Protein AF-H3DFL0-F1 (afdb_monomer)

Sequence (110 aa):
MKLGIPSAVMFTLDGLVYNLGSVFAGMLSENDLAAQHGVMVISSLTYIVPSSIQAATCVRVGNALGAGDTDRAIAISKMSLYLAVTVGVLVVTSVLSVKSVLGYMFTSDE

pLDDT: mean 86.61, std 11.78, range [37.81, 96.38]

Organism: Tetraodon nigroviridis (NCBI:txid99883)

Secondary structure (DSSP, 8-state):
-TTHHHHHHHHHHHHHHHHHHHHHHHHH-HHHHHHHHHHHHHHHHHHHHHHHHHHHHHHHHHHHHHTT-HHHHHHHHHHHHHHHHHHHHHHHHHHHHHHHHHHHHH----

Solvent-accessible surface area (backbone atoms only — not comparable to full-atom values): 6086 Å² total; per-residue (Å²): 109,88,66,56,54,59,53,52,48,52,55,50,49,54,54,48,53,53,51,51,52,50,52,53,29,53,73,73,33,71,68,48,31,52,53,50,51,54,52,48,54,56,48,55,64,60,46,51,62,60,51,52,53,50,54,56,44,52,53,54,32,51,53,26,49,72,70,69,37,56,69,59,22,52,52,50,51,54,52,48,51,55,49,50,52,54,49,49,53,54,50,52,52,49,53,62,69,43,53,82,52,52,57,59,75,77,44,68,99,122

Mean predicted aligned error: 6.63 Å

Radius of gyration: 18.84 Å; Cα contacts (8 Å, |Δi|>4): 34; chains: 1; bounding box: 45×19×51 Å

Structure (mmCIF, N/CA/C/O backbone):
data_AF-H3DFL0-F1
#
_entry.id   AF-H3DFL0-F1
#
loop_
_atom_site.group_PDB
_atom_site.id
_atom_site.type_symbol
_atom_site.label_atom_id
_atom_site.label_alt_id
_atom_site.label_comp_id
_a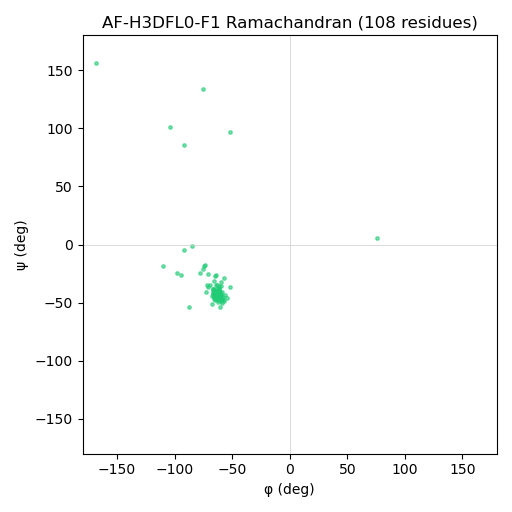tom_site.label_asym_id
_atom_site.label_entity_id
_atom_site.label_seq_id
_atom_site.pdbx_PDB_ins_code
_atom_site.Cartn_x
_atom_site.Cartn_y
_atom_site.Cartn_z
_atom_site.occupancy
_atom_site.B_iso_or_equiv
_atom_site.auth_seq_id
_atom_site.auth_comp_id
_atom_site.auth_asym_id
_atom_site.auth_atom_id
_atom_site.pdbx_PDB_model_num
ATOM 1 N N . MET A 1 1 ? 3.333 1.664 23.164 1.00 55.97 1 MET A N 1
ATOM 2 C CA . MET A 1 1 ? 4.497 1.120 22.418 1.00 55.97 1 MET A CA 1
ATOM 3 C C . MET A 1 1 ? 4.264 -0.253 21.781 1.00 55.97 1 MET 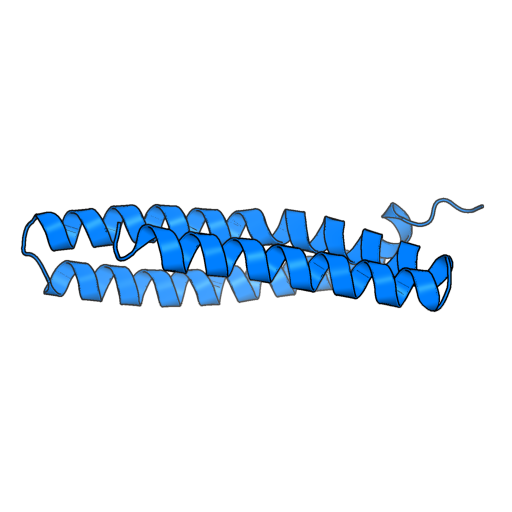A C 1
ATOM 5 O O . MET A 1 1 ? 4.870 -0.502 20.748 1.00 55.97 1 MET A O 1
ATOM 9 N N 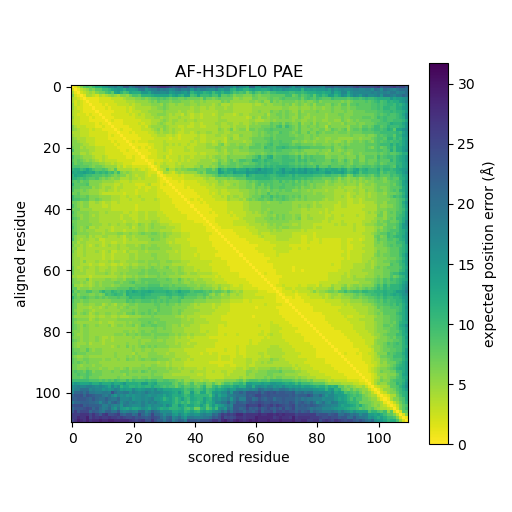. LYS A 1 2 ? 3.362 -1.109 22.299 1.00 72.25 2 LYS A N 1
ATOM 10 C CA . LYS A 1 2 ? 3.087 -2.445 21.725 1.00 72.25 2 LYS A CA 1
ATOM 11 C C . LYS A 1 2 ? 2.652 -2.470 20.241 1.00 72.25 2 LYS A C 1
ATOM 13 O O . LYS A 1 2 ? 2.961 -3.449 19.583 1.00 72.25 2 LYS A O 1
ATOM 18 N N . LEU A 1 3 ? 2.000 -1.426 19.705 1.00 77.38 3 LEU A N 1
ATOM 19 C CA . LEU A 1 3 ? 1.648 -1.340 18.267 1.00 77.38 3 LEU A CA 1
ATOM 20 C C . LEU A 1 3 ? 2.669 -0.578 17.398 1.00 77.38 3 LEU A C 1
ATOM 22 O O . LEU A 1 3 ? 2.763 -0.823 16.197 1.00 77.38 3 LEU A O 1
ATOM 26 N N . GLY A 1 4 ? 3.429 0.351 17.984 1.00 85.50 4 GLY A N 1
ATOM 27 C CA . GLY A 1 4 ? 4.338 1.218 17.222 1.00 85.50 4 GLY A CA 1
ATOM 28 C C . GLY A 1 4 ? 5.571 0.476 16.711 1.00 85.50 4 GLY A C 1
ATOM 29 O O . GLY A 1 4 ? 5.950 0.644 15.560 1.00 85.50 4 GLY A O 1
ATOM 30 N N . ILE A 1 5 ? 6.146 -0.398 17.545 1.00 90.50 5 ILE A N 1
ATOM 31 C CA . ILE A 1 5 ? 7.308 -1.222 17.182 1.00 90.50 5 ILE A CA 1
ATOM 32 C C . ILE A 1 5 ? 6.991 -2.145 15.993 1.00 90.50 5 ILE A C 1
ATOM 34 O O . ILE A 1 5 ? 7.706 -2.062 14.998 1.00 90.50 5 ILE A O 1
ATOM 38 N N . PRO A 1 6 ? 5.926 -2.974 16.021 1.00 90.19 6 PRO A N 1
ATOM 39 C CA . PRO A 1 6 ? 5.610 -3.826 14.875 1.00 90.19 6 PRO A CA 1
ATOM 40 C C . PRO A 1 6 ? 5.305 -3.033 13.597 1.00 90.19 6 PRO A C 1
ATOM 42 O O . PRO A 1 6 ? 5.734 -3.447 12.525 1.00 90.19 6 PRO A O 1
ATOM 45 N N . SER A 1 7 ? 4.656 -1.866 13.694 1.00 87.31 7 SER A N 1
ATOM 46 C CA . SER A 1 7 ? 4.405 -1.009 12.522 1.00 87.31 7 SER A CA 1
ATOM 47 C C . SER A 1 7 ? 5.703 -0.437 11.931 1.00 87.31 7 SER A C 1
ATOM 49 O O . SER A 1 7 ? 5.887 -0.435 10.717 1.00 87.31 7 SER A O 1
ATOM 51 N N . ALA A 1 8 ? 6.635 0.001 12.783 1.00 90.56 8 ALA A N 1
ATOM 52 C CA . ALA A 1 8 ? 7.938 0.513 12.357 1.00 90.56 8 ALA A CA 1
ATOM 53 C C . ALA A 1 8 ? 8.820 -0.580 11.733 1.00 90.56 8 ALA A C 1
ATOM 55 O O . ALA A 1 8 ? 9.506 -0.331 10.742 1.00 90.56 8 ALA A O 1
ATOM 56 N N . VAL A 1 9 ? 8.774 -1.797 12.283 1.00 93.44 9 VAL A N 1
ATOM 57 C CA . VAL A 1 9 ? 9.474 -2.959 11.719 1.00 93.44 9 VAL A CA 1
ATOM 58 C C . VAL A 1 9 ? 8.884 -3.322 10.361 1.00 93.44 9 VAL A C 1
ATOM 60 O O . VAL A 1 9 ? 9.643 -3.518 9.421 1.00 93.44 9 VAL A O 1
ATOM 63 N N . MET A 1 10 ? 7.554 -3.346 10.225 1.00 92.50 10 MET A N 1
ATOM 64 C CA . MET A 1 10 ? 6.891 -3.612 8.946 1.00 92.50 10 MET A CA 1
ATOM 65 C C . MET A 1 10 ? 7.307 -2.601 7.870 1.00 92.50 10 MET A C 1
ATOM 67 O O . MET A 1 10 ? 7.700 -3.005 6.781 1.00 92.50 10 MET A O 1
ATOM 71 N N . PHE A 1 11 ? 7.292 -1.305 8.190 1.00 90.25 11 PHE A N 1
ATOM 72 C CA . PHE A 1 11 ? 7.693 -0.255 7.250 1.00 90.25 11 PHE A CA 1
ATOM 73 C C . PHE A 1 11 ? 9.181 -0.331 6.878 1.00 90.25 11 PHE A C 1
ATOM 75 O O . PHE A 1 11 ? 9.547 -0.195 5.714 1.00 90.25 11 PHE A O 1
ATOM 82 N N . THR A 1 12 ? 10.052 -0.597 7.856 1.00 92.75 12 THR A N 1
ATOM 83 C CA . THR A 1 12 ? 11.491 -0.762 7.597 1.00 92.75 12 THR A CA 1
ATOM 84 C C . THR A 1 12 ? 11.768 -1.990 6.733 1.00 92.75 12 THR A C 1
ATOM 86 O O . THR A 1 12 ? 12.585 -1.923 5.819 1.00 92.75 12 THR A O 1
ATOM 89 N N . LEU A 1 13 ? 11.089 -3.110 6.998 1.00 93.12 13 LEU A N 1
ATOM 90 C CA . LEU A 1 13 ? 11.230 -4.330 6.205 1.00 93.12 13 LEU A CA 1
ATOM 91 C C . LEU A 1 13 ? 10.773 -4.124 4.761 1.00 93.12 13 LEU A C 1
ATOM 93 O O . LEU A 1 13 ? 11.459 -4.585 3.855 1.00 93.12 13 LEU A O 1
ATOM 97 N N . ASP A 1 14 ? 9.674 -3.402 4.544 1.00 89.50 14 ASP A N 1
ATOM 98 C CA . ASP A 1 14 ? 9.202 -3.038 3.205 1.00 89.50 14 ASP A CA 1
ATOM 99 C C . ASP A 1 14 ? 10.280 -2.265 2.421 1.00 89.50 14 ASP A C 1
ATOM 101 O O . ASP A 1 14 ? 10.679 -2.665 1.324 1.00 89.50 14 ASP A O 1
ATOM 105 N N . GLY A 1 15 ? 10.872 -1.242 3.049 1.00 89.31 15 GLY A N 1
ATOM 106 C CA . GLY A 1 15 ? 11.986 -0.492 2.466 1.00 89.31 15 GLY A CA 1
ATOM 107 C C . GLY A 1 15 ? 13.230 -1.349 2.206 1.00 89.31 15 GLY A C 1
ATOM 108 O O . GLY A 1 15 ? 13.880 -1.199 1.170 1.00 89.31 15 GLY A O 1
ATOM 109 N N . LEU A 1 16 ? 13.570 -2.276 3.106 1.00 93.00 16 LEU A N 1
ATOM 110 C CA . LEU A 1 16 ? 14.706 -3.186 2.920 1.00 93.00 16 LEU A CA 1
ATOM 111 C C . LEU A 1 16 ? 14.502 -4.129 1.733 1.00 93.00 16 LEU A C 1
ATOM 113 O O . LEU A 1 16 ? 15.434 -4.322 0.956 1.00 93.00 16 LEU A O 1
ATOM 117 N N . VAL A 1 17 ? 13.299 -4.679 1.558 1.00 91.69 17 VAL A N 1
ATOM 118 C CA . VAL A 1 17 ? 12.966 -5.530 0.403 1.00 91.69 17 VAL A CA 1
ATOM 119 C C . VAL A 1 17 ? 13.139 -4.753 -0.900 1.00 91.69 17 VAL A C 1
ATOM 121 O O . VAL A 1 17 ? 13.730 -5.270 -1.849 1.00 91.69 17 VAL A O 1
ATOM 124 N N . TYR A 1 18 ? 12.708 -3.491 -0.929 1.00 88.19 18 TYR A N 1
ATOM 125 C CA . TYR A 1 18 ? 12.864 -2.636 -2.103 1.00 88.19 18 TYR A CA 1
ATOM 126 C C . TYR A 1 18 ? 14.338 -2.371 -2.450 1.00 88.19 18 TYR A C 1
ATOM 128 O O . TYR A 1 18 ? 14.745 -2.465 -3.611 1.00 88.19 18 TYR A O 1
ATOM 136 N N . ASN A 1 19 ? 15.160 -2.091 -1.435 1.00 89.62 19 ASN A N 1
ATOM 137 C CA . ASN A 1 19 ? 16.597 -1.876 -1.608 1.00 89.62 19 ASN A CA 1
ATOM 138 C C . ASN A 1 19 ? 17.314 -3.151 -2.062 1.00 89.62 19 ASN A C 1
ATOM 140 O O . ASN A 1 19 ? 18.135 -3.095 -2.974 1.00 89.62 19 ASN A O 1
ATOM 144 N N . LEU A 1 20 ? 16.975 -4.306 -1.484 1.00 91.62 20 LEU A N 1
ATOM 145 C CA . LEU A 1 20 ? 17.524 -5.593 -1.913 1.00 91.62 20 LEU A CA 1
ATOM 146 C C . LEU A 1 20 ? 17.190 -5.880 -3.379 1.00 91.62 20 LEU A C 1
ATOM 148 O O . LEU A 1 20 ? 18.083 -6.263 -4.127 1.00 91.62 20 LEU A O 1
ATOM 152 N N . GLY A 1 21 ? 15.950 -5.625 -3.811 1.00 88.62 21 GLY A N 1
ATOM 153 C CA . GLY A 1 21 ? 15.568 -5.722 -5.222 1.00 88.62 21 GLY A CA 1
ATOM 154 C C . GLY A 1 21 ? 16.470 -4.873 -6.120 1.00 88.62 21 GLY A C 1
ATOM 155 O O . GLY A 1 21 ? 17.010 -5.378 -7.099 1.00 88.62 21 GLY A O 1
ATOM 156 N N . SER A 1 22 ? 16.728 -3.621 -5.720 1.00 87.88 22 SER A N 1
ATOM 157 C CA . SER A 1 22 ? 17.618 -2.710 -6.458 1.00 87.88 22 SER A CA 1
ATOM 158 C C . SER A 1 22 ? 19.058 -3.193 -6.530 1.00 87.88 22 SER A C 1
ATOM 160 O O . SER A 1 22 ? 19.697 -3.038 -7.568 1.00 87.88 22 SER A O 1
ATOM 162 N N . VAL A 1 23 ? 19.573 -3.787 -5.453 1.00 90.88 23 VAL A N 1
ATOM 163 C CA . VAL A 1 23 ? 20.913 -4.383 -5.449 1.00 90.88 23 VAL A CA 1
ATOM 164 C C . VAL A 1 23 ? 20.970 -5.553 -6.430 1.00 90.88 23 VAL A C 1
ATOM 166 O O . VAL A 1 23 ? 21.908 -5.630 -7.218 1.00 90.88 23 VAL A O 1
ATOM 169 N N . PHE A 1 24 ? 19.956 -6.424 -6.449 1.00 90.50 24 PHE A N 1
ATOM 170 C CA . PHE A 1 24 ? 19.908 -7.545 -7.389 1.00 90.50 24 PHE A CA 1
ATOM 171 C C . PHE A 1 24 ? 19.804 -7.097 -8.851 1.00 90.50 24 PHE A C 1
ATOM 173 O O . PHE A 1 24 ? 20.517 -7.647 -9.687 1.00 90.50 24 PHE A O 1
ATOM 180 N N . ALA A 1 25 ? 18.985 -6.090 -9.170 1.00 88.38 25 ALA A N 1
ATOM 181 C CA . ALA A 1 25 ? 18.928 -5.543 -10.528 1.00 88.38 25 ALA A CA 1
ATOM 182 C C . ALA A 1 25 ? 20.262 -4.909 -10.948 1.00 88.38 25 ALA A C 1
ATOM 184 O O . ALA A 1 25 ? 20.728 -5.145 -12.060 1.00 88.38 25 ALA A O 1
ATOM 185 N N . GLY A 1 26 ? 20.928 -4.192 -10.035 1.00 87.69 26 GLY A N 1
ATOM 186 C CA . GLY A 1 26 ? 22.261 -3.631 -10.273 1.00 87.69 26 GLY A CA 1
ATOM 187 C C . GLY A 1 26 ? 23.359 -4.679 -10.473 1.00 87.69 26 GLY A C 1
ATOM 188 O O . GLY A 1 26 ? 24.330 -4.415 -11.176 1.00 87.69 26 GLY A O 1
ATOM 189 N N . MET A 1 27 ? 23.212 -5.878 -9.899 1.00 90.50 27 MET A N 1
ATOM 190 C CA . MET A 1 27 ? 24.126 -7.000 -10.146 1.00 90.50 27 MET A CA 1
ATOM 191 C C . MET A 1 27 ? 23.920 -7.658 -11.518 1.00 90.50 27 MET A C 1
ATOM 193 O O . MET A 1 27 ? 24.823 -8.351 -11.984 1.00 90.50 27 MET A O 1
ATOM 197 N N . LEU A 1 28 ? 22.748 -7.486 -12.139 1.00 87.69 28 LEU A N 1
ATOM 198 C CA . LEU A 1 28 ? 22.391 -8.146 -13.394 1.00 87.69 28 LEU A CA 1
ATOM 199 C C . LEU A 1 28 ? 22.850 -7.325 -14.607 1.00 87.69 28 LEU A C 1
ATOM 201 O O . LEU A 1 28 ? 23.579 -7.836 -15.458 1.00 87.69 28 LEU A O 1
ATOM 205 N N . SER A 1 29 ? 22.467 -6.047 -14.667 1.00 88.69 29 SER A N 1
ATOM 206 C CA . SER A 1 29 ? 22.879 -5.107 -15.712 1.00 88.69 29 SER A CA 1
ATOM 207 C C . SER A 1 29 ? 22.510 -3.668 -15.337 1.00 88.69 29 SER A C 1
ATOM 209 O O . SER A 1 29 ? 21.546 -3.429 -14.610 1.00 88.69 29 SER A O 1
ATOM 211 N N . GLU A 1 30 ? 23.217 -2.690 -15.905 1.00 85.38 30 GLU A N 1
ATOM 212 C CA . GLU A 1 30 ? 22.851 -1.270 -15.813 1.00 85.38 30 GLU A CA 1
ATOM 213 C C . GLU A 1 30 ? 21.460 -1.000 -16.417 1.00 85.38 30 GLU A C 1
ATOM 215 O O . GLU A 1 30 ? 20.670 -0.239 -15.856 1.00 85.38 30 GLU A O 1
ATOM 220 N N . ASN A 1 31 ? 21.110 -1.715 -17.492 1.00 85.06 31 ASN A N 1
ATOM 221 C CA . ASN A 1 31 ? 19.799 -1.607 -18.137 1.00 85.06 31 ASN A CA 1
ATOM 222 C C . ASN A 1 31 ? 18.664 -2.127 -17.240 1.00 85.06 31 ASN A C 1
ATOM 224 O O . ASN A 1 31 ? 17.588 -1.529 -17.191 1.00 85.06 31 ASN A O 1
ATOM 228 N N . ASP A 1 32 ? 18.908 -3.209 -16.497 1.00 84.31 32 ASP A N 1
ATOM 229 C CA . ASP A 1 32 ? 17.920 -3.783 -15.577 1.00 84.31 32 ASP A CA 1
ATOM 230 C C . ASP A 1 32 ? 17.710 -2.877 -14.357 1.00 84.31 32 ASP A C 1
ATOM 232 O O . ASP A 1 32 ? 16.579 -2.691 -13.897 1.00 84.31 32 ASP A O 1
ATOM 236 N N . LEU A 1 33 ? 18.783 -2.244 -13.870 1.00 85.75 33 LEU A N 1
ATOM 237 C CA . LEU A 1 33 ? 18.704 -1.248 -12.804 1.00 85.75 33 LEU A CA 1
ATOM 238 C C . LEU A 1 33 ? 17.916 -0.005 -13.242 1.00 85.75 33 LEU A C 1
ATOM 240 O O . LEU A 1 33 ? 17.048 0.458 -12.499 1.00 85.75 33 LEU A O 1
ATOM 244 N N . ALA A 1 34 ? 18.168 0.508 -14.450 1.00 85.44 34 ALA A N 1
ATOM 245 C CA . ALA A 1 34 ? 17.431 1.640 -15.011 1.00 85.44 34 ALA A CA 1
ATOM 246 C C . ALA A 1 34 ? 15.935 1.321 -15.174 1.00 85.44 34 ALA A C 1
ATOM 248 O O . ALA A 1 34 ? 15.077 2.113 -14.767 1.00 85.44 34 ALA A O 1
ATOM 249 N N . ALA A 1 35 ? 15.609 0.128 -15.685 1.00 85.69 35 ALA A N 1
ATOM 250 C CA . ALA A 1 35 ? 14.232 -0.341 -15.806 1.00 85.69 35 ALA A CA 1
ATOM 251 C C . ALA A 1 35 ? 13.535 -0.425 -14.438 1.00 85.69 35 ALA A C 1
ATOM 253 O O . ALA A 1 35 ? 12.411 0.062 -14.280 1.00 85.69 35 ALA A O 1
ATOM 254 N N . GLN A 1 36 ? 14.209 -0.975 -13.421 1.00 87.00 36 GLN A N 1
ATOM 255 C CA . GLN A 1 36 ? 13.668 -1.024 -12.065 1.00 87.00 36 GLN A CA 1
ATOM 256 C C . GLN A 1 36 ? 13.414 0.380 -11.502 1.00 87.00 36 GLN A C 1
ATOM 258 O O . GLN A 1 36 ? 12.377 0.622 -10.878 1.00 87.00 36 GLN A O 1
ATOM 263 N N . HIS A 1 37 ? 14.331 1.319 -11.731 1.00 87.06 37 HIS A N 1
ATOM 264 C CA . HIS A 1 37 ? 14.183 2.691 -11.261 1.00 87.06 37 HIS A CA 1
ATOM 265 C C . HIS A 1 37 ? 12.978 3.394 -11.904 1.00 87.06 37 HIS A C 1
ATOM 267 O O . HIS A 1 37 ? 12.214 4.064 -11.205 1.00 87.06 37 HIS A O 1
ATOM 273 N N . GLY A 1 38 ? 12.749 3.188 -13.205 1.00 85.75 38 GLY A N 1
ATOM 274 C CA . GLY A 1 38 ? 11.556 3.684 -13.895 1.00 85.75 38 GLY A CA 1
ATOM 275 C C . GLY A 1 38 ? 10.262 3.134 -13.284 1.00 85.75 38 GLY A C 1
ATOM 276 O O . GLY A 1 38 ? 9.342 3.892 -12.964 1.00 85.75 38 GLY A O 1
ATOM 277 N N . VAL A 1 39 ? 10.216 1.824 -13.018 1.00 86.00 39 VAL A N 1
ATOM 278 C CA . VAL A 1 39 ? 9.076 1.177 -12.342 1.00 86.00 39 VAL A CA 1
ATOM 279 C C . VAL A 1 39 ? 8.864 1.738 -10.934 1.00 86.00 39 VAL A C 1
ATOM 281 O O . VAL A 1 39 ? 7.719 1.962 -10.533 1.00 86.00 39 VAL A O 1
ATOM 284 N N . MET A 1 40 ? 9.937 2.016 -10.191 1.00 86.94 40 MET A N 1
ATOM 285 C CA . MET A 1 40 ? 9.869 2.585 -8.842 1.00 86.94 40 MET A CA 1
ATOM 286 C C . MET A 1 40 ? 9.226 3.972 -8.829 1.00 86.94 40 MET A C 1
ATOM 288 O O . MET A 1 40 ? 8.369 4.241 -7.984 1.00 86.94 40 MET A O 1
ATOM 292 N N . VAL A 1 41 ? 9.583 4.843 -9.774 1.00 88.19 41 VAL A N 1
ATOM 293 C CA . VAL A 1 41 ? 9.008 6.194 -9.878 1.00 88.19 41 VAL A CA 1
ATOM 294 C C . VAL A 1 41 ? 7.508 6.125 -10.175 1.00 88.19 41 VAL A C 1
ATOM 296 O O . VAL A 1 41 ? 6.706 6.759 -9.486 1.00 88.19 41 VAL A O 1
ATOM 299 N N . ILE A 1 42 ? 7.109 5.297 -11.146 1.00 86.19 42 ILE A N 1
ATOM 300 C CA . ILE A 1 42 ? 5.697 5.104 -11.513 1.00 86.19 42 ILE A CA 1
ATOM 301 C C . ILE A 1 42 ? 4.906 4.522 -10.332 1.00 86.19 42 ILE A C 1
ATOM 303 O O . ILE A 1 42 ? 3.797 4.972 -10.027 1.00 86.19 42 ILE A O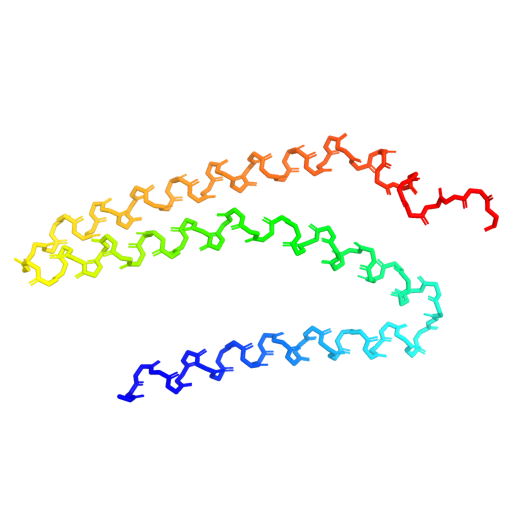 1
ATOM 307 N N . SER A 1 43 ? 5.492 3.546 -9.635 1.00 87.62 43 SER A N 1
ATOM 308 C CA . SER A 1 43 ? 4.887 2.919 -8.458 1.00 87.62 43 SER A CA 1
ATOM 309 C C . SER A 1 43 ? 4.713 3.923 -7.319 1.00 87.62 43 SER A C 1
ATOM 311 O O . SER A 1 43 ? 3.651 3.969 -6.705 1.00 87.62 43 SER A O 1
ATOM 313 N N . SER A 1 44 ? 5.709 4.781 -7.081 1.00 87.31 44 SER A N 1
ATOM 314 C CA . SER A 1 44 ? 5.675 5.802 -6.027 1.00 87.31 44 SER A CA 1
ATOM 315 C C . SER A 1 44 ? 4.562 6.825 -6.257 1.00 87.31 44 SER A C 1
ATOM 317 O O . SER A 1 44 ? 3.819 7.138 -5.330 1.00 87.31 44 SER A O 1
ATOM 319 N N . LEU A 1 45 ? 4.388 7.291 -7.499 1.00 86.38 45 LEU A N 1
ATOM 320 C CA . LEU A 1 45 ? 3.282 8.183 -7.877 1.00 86.38 45 LEU A CA 1
ATOM 321 C C . LEU A 1 45 ? 1.924 7.517 -7.650 1.00 86.38 45 LEU A C 1
ATOM 323 O O . LEU A 1 45 ? 1.003 8.106 -7.083 1.00 86.38 45 LEU 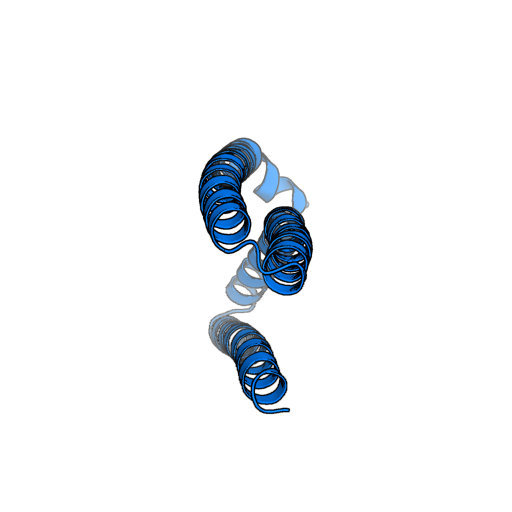A O 1
ATOM 327 N N . THR A 1 46 ? 1.826 6.257 -8.056 1.00 88.25 46 THR A N 1
ATOM 328 C CA . THR A 1 46 ? 0.609 5.461 -7.941 1.00 88.25 46 THR A CA 1
ATOM 329 C C . THR A 1 46 ? 0.227 5.184 -6.482 1.00 88.25 46 THR A C 1
ATOM 331 O O . THR A 1 46 ? -0.956 5.119 -6.142 1.00 88.25 46 THR A O 1
ATOM 334 N N . TYR A 1 47 ? 1.215 5.071 -5.594 1.00 87.88 47 TYR A N 1
ATOM 335 C CA . TYR A 1 47 ? 1.020 4.734 -4.186 1.00 87.88 47 TYR A CA 1
ATOM 336 C C . TYR A 1 47 ? 0.433 5.875 -3.334 1.00 87.88 47 TYR A C 1
ATOM 338 O O . TYR A 1 47 ? -0.125 5.628 -2.261 1.00 87.88 47 TYR A O 1
ATOM 346 N N . ILE A 1 48 ? 0.481 7.125 -3.810 1.00 91.00 48 ILE A N 1
ATOM 347 C CA . ILE A 1 48 ? -0.024 8.294 -3.068 1.00 91.00 48 ILE A CA 1
ATOM 348 C C . ILE A 1 48 ? -1.531 8.181 -2.800 1.00 91.00 48 ILE A C 1
ATOM 350 O O . ILE A 1 48 ? -1.994 8.450 -1.685 1.00 91.00 48 ILE A O 1
ATOM 354 N N . VAL A 1 49 ? -2.309 7.767 -3.806 1.00 89.44 49 VAL A N 1
ATOM 355 C CA . VAL A 1 49 ? -3.775 7.710 -3.697 1.00 89.44 49 VAL A CA 1
ATOM 356 C C . VAL A 1 49 ? -4.225 6.633 -2.694 1.00 89.44 49 VAL A C 1
ATOM 358 O O . VAL A 1 49 ? -4.964 6.978 -1.766 1.00 89.44 49 VAL A O 1
ATOM 361 N N . PRO A 1 50 ? -3.765 5.365 -2.779 1.00 88.94 50 PRO A N 1
ATOM 362 C CA . PRO A 1 50 ? -4.099 4.346 -1.781 1.00 88.94 50 PRO A CA 1
ATOM 363 C C . PRO A 1 50 ? -3.630 4.707 -0.365 1.00 88.94 50 PRO A C 1
ATOM 365 O O . PRO A 1 50 ? -4.386 4.526 0.590 1.00 88.94 50 PRO A O 1
ATOM 368 N N . SER A 1 51 ? -2.423 5.268 -0.223 1.00 90.69 51 SER A N 1
ATOM 369 C CA . SER A 1 51 ? -1.873 5.679 1.078 1.00 90.69 51 SER A CA 1
ATOM 370 C C . SER A 1 51 ? -2.730 6.762 1.750 1.00 90.69 51 SER A C 1
ATOM 372 O O . SER A 1 51 ? -3.052 6.677 2.938 1.00 90.69 51 SER A O 1
ATOM 374 N N . SER A 1 52 ? -3.221 7.731 0.971 1.00 92.81 52 SER A N 1
ATOM 375 C CA . SER A 1 52 ? -4.118 8.784 1.467 1.00 92.81 52 SER A CA 1
ATOM 376 C C . SER A 1 52 ? -5.452 8.222 1.970 1.00 92.81 52 SER A C 1
ATOM 378 O O . SER A 1 52 ? -5.952 8.623 3.024 1.00 92.81 52 SER A O 1
ATOM 380 N N . ILE A 1 53 ? -6.021 7.255 1.241 1.00 92.88 53 ILE A N 1
ATOM 381 C CA . ILE A 1 53 ? -7.265 6.577 1.632 1.00 92.88 53 ILE A CA 1
ATOM 382 C C . ILE A 1 53 ? -7.057 5.773 2.916 1.00 92.88 53 ILE A C 1
ATOM 384 O O . ILE A 1 53 ? -7.912 5.817 3.806 1.00 92.88 53 ILE A O 1
ATOM 388 N N . GLN A 1 54 ? -5.929 5.070 3.040 1.00 92.50 54 GLN A N 1
ATOM 389 C CA . GLN A 1 54 ? -5.571 4.336 4.252 1.00 92.50 54 GLN A CA 1
ATOM 390 C C . GLN A 1 54 ? -5.503 5.277 5.460 1.00 92.50 54 GLN A C 1
ATOM 392 O O . GLN A 1 54 ? -6.163 5.020 6.468 1.00 92.50 54 GLN A O 1
ATOM 397 N N . ALA A 1 55 ? -4.777 6.393 5.350 1.00 93.88 55 ALA A N 1
ATOM 398 C CA . ALA A 1 55 ? -4.653 7.368 6.430 1.00 93.88 55 ALA A CA 1
ATOM 399 C C . ALA A 1 55 ? -6.020 7.941 6.850 1.00 93.88 55 ALA A C 1
ATOM 401 O O . ALA A 1 55 ? -6.364 7.931 8.035 1.00 93.88 55 ALA A O 1
ATOM 402 N N . ALA A 1 56 ? -6.845 8.364 5.884 1.00 94.88 56 ALA A N 1
ATOM 403 C CA . ALA A 1 56 ? -8.189 8.879 6.150 1.00 94.88 56 ALA A CA 1
ATOM 404 C C . ALA A 1 56 ? -9.099 7.828 6.812 1.00 94.88 56 ALA A C 1
ATOM 406 O O . ALA A 1 56 ? -9.866 8.138 7.727 1.00 94.88 56 ALA A O 1
ATOM 407 N N . THR A 1 57 ? -9.000 6.571 6.379 1.00 95.56 57 THR A N 1
ATOM 408 C CA . THR A 1 57 ? -9.762 5.453 6.946 1.00 95.56 57 THR A CA 1
ATOM 409 C C . THR A 1 57 ? -9.352 5.183 8.389 1.00 95.56 57 THR A C 1
ATOM 411 O O . THR A 1 57 ? -10.226 5.096 9.250 1.00 95.56 57 THR A O 1
ATOM 414 N N . CYS A 1 58 ? -8.049 5.123 8.684 1.00 93.69 58 CYS A N 1
ATOM 415 C CA . CYS A 1 58 ? -7.533 4.924 10.039 1.00 93.69 58 CYS A CA 1
ATOM 416 C C . CYS A 1 58 ? -8.045 5.994 11.011 1.00 93.69 58 CYS A C 1
ATOM 418 O O . CYS A 1 58 ? -8.494 5.655 12.105 1.00 93.69 58 CYS A O 1
ATOM 420 N N . VAL A 1 59 ? -8.057 7.269 10.600 1.00 96.00 59 VAL A N 1
ATOM 421 C CA . VAL A 1 59 ? -8.600 8.366 11.422 1.00 96.00 59 VAL A CA 1
ATOM 422 C C . VAL A 1 59 ? -10.097 8.175 11.680 1.00 96.00 59 VAL A C 1
ATOM 424 O O . VAL A 1 59 ? -10.549 8.292 12.819 1.00 96.00 59 VAL A O 1
ATOM 427 N N . ARG A 1 60 ? -10.886 7.836 10.651 1.00 94.19 60 ARG A N 1
ATOM 428 C CA . ARG A 1 60 ? -12.341 7.646 10.790 1.00 94.19 60 ARG A CA 1
ATOM 429 C C . ARG A 1 60 ? -12.702 6.433 11.649 1.00 94.19 60 ARG A C 1
ATOM 431 O O . ARG A 1 60 ? -13.608 6.532 12.474 1.00 94.19 60 ARG A O 1
ATOM 438 N N . VAL A 1 61 ? -12.004 5.312 11.467 1.00 96.31 61 VAL A N 1
ATOM 439 C CA . VAL A 1 61 ? -12.184 4.094 12.274 1.00 96.31 61 VAL A CA 1
ATOM 440 C C . VAL A 1 61 ? -11.757 4.348 13.717 1.00 96.31 61 VAL A C 1
ATOM 442 O O . VAL A 1 61 ? -12.508 4.023 14.631 1.00 96.31 61 VAL A O 1
ATOM 445 N N . GLY A 1 62 ? -10.604 4.992 13.928 1.00 94.06 62 GLY A N 1
ATOM 446 C CA . GLY A 1 62 ? -10.120 5.360 15.259 1.00 94.06 62 GLY A CA 1
ATOM 447 C C . GLY A 1 62 ? -11.095 6.273 16.003 1.00 94.06 62 GLY A C 1
ATOM 448 O O . GLY A 1 62 ? -11.366 6.046 17.178 1.00 94.06 62 GLY A O 1
ATOM 449 N N . ASN A 1 63 ? -11.695 7.242 15.308 1.00 96.38 63 ASN A N 1
ATOM 450 C CA . ASN A 1 63 ? -12.712 8.118 15.886 1.00 96.38 63 ASN A CA 1
ATOM 451 C C . ASN A 1 63 ? -14.001 7.365 16.267 1.00 96.38 63 ASN A C 1
ATOM 453 O O . ASN A 1 63 ? -14.549 7.598 17.340 1.00 96.38 63 ASN A O 1
ATOM 457 N N . ALA A 1 64 ? -14.483 6.447 15.419 1.00 94.81 64 ALA A N 1
ATOM 458 C CA . ALA A 1 64 ? -15.672 5.641 15.721 1.00 94.81 64 ALA A CA 1
ATOM 459 C C . ALA A 1 64 ? -15.440 4.686 16.906 1.00 94.81 64 ALA A C 1
ATOM 461 O O . ALA A 1 64 ? -16.261 4.629 17.819 1.00 94.81 64 ALA A O 1
ATOM 462 N N . LEU A 1 65 ? -14.285 4.014 16.939 1.00 94.38 65 LEU A N 1
ATOM 463 C CA . LEU A 1 65 ? -13.882 3.171 18.068 1.00 94.38 65 LEU A CA 1
ATOM 464 C C . LEU A 1 65 ? -13.721 3.984 19.360 1.00 94.38 65 LEU A C 1
ATOM 466 O O . LEU A 1 65 ? -14.157 3.536 20.415 1.00 94.38 65 LEU A O 1
ATOM 470 N N . GLY A 1 66 ? -13.153 5.193 19.281 1.00 94.44 66 GLY A N 1
ATOM 471 C CA . GLY A 1 66 ? -13.025 6.107 20.421 1.00 94.44 66 GLY A CA 1
ATOM 472 C C . GLY A 1 66 ? -14.367 6.582 20.989 1.00 94.44 66 GLY A C 1
ATOM 473 O O . GLY A 1 66 ? -14.456 6.869 22.178 1.00 94.44 66 GLY A O 1
ATOM 474 N N . ALA A 1 67 ? -15.418 6.608 20.166 1.00 94.69 67 ALA A N 1
ATOM 475 C CA . ALA A 1 67 ? -16.788 6.900 20.586 1.00 94.69 67 ALA A CA 1
ATOM 476 C C . ALA A 1 67 ? -17.554 5.666 21.112 1.00 94.69 67 ALA A C 1
ATOM 478 O O . ALA A 1 67 ? -18.712 5.796 21.501 1.00 94.69 67 ALA A O 1
ATOM 479 N N . GLY A 1 68 ? -16.942 4.474 21.110 1.00 94.81 68 GLY A N 1
ATOM 480 C CA . GLY A 1 68 ? -17.591 3.210 21.486 1.00 94.81 68 GLY A CA 1
ATOM 481 C C . GLY A 1 68 ? -18.536 2.636 20.421 1.00 94.81 68 GLY A C 1
ATOM 482 O O . GLY A 1 68 ? -19.190 1.621 20.658 1.00 94.81 68 GLY A O 1
ATOM 483 N N . ASP A 1 69 ? -18.599 3.250 19.238 1.00 95.75 69 ASP A N 1
ATOM 484 C CA . ASP A 1 69 ? -19.504 2.870 18.154 1.00 95.75 69 ASP A CA 1
ATOM 485 C C . ASP A 1 69 ? -18.823 1.870 17.206 1.00 95.75 69 ASP A C 1
ATOM 487 O O . ASP A 1 69 ? -18.197 2.215 16.195 1.00 95.75 69 ASP A O 1
ATOM 491 N N . THR A 1 70 ? -18.920 0.595 17.581 1.00 94.12 70 THR A N 1
ATOM 492 C CA . THR A 1 70 ? -18.271 -0.509 16.859 1.00 94.12 70 THR A CA 1
ATOM 493 C C . THR A 1 70 ? -18.953 -0.791 15.518 1.00 94.12 70 THR A C 1
ATOM 495 O O . THR A 1 70 ? -18.274 -1.084 14.532 1.00 94.12 70 THR A O 1
ATOM 498 N N . ASP A 1 71 ? -20.276 -0.634 15.439 1.00 95.94 71 ASP A N 1
ATOM 499 C CA . ASP A 1 71 ? -21.034 -0.841 14.201 1.00 95.94 71 ASP A CA 1
ATOM 500 C C . ASP A 1 71 ? -20.628 0.175 13.134 1.00 95.94 71 ASP A C 1
ATOM 502 O O . ASP A 1 71 ? -20.373 -0.181 11.976 1.00 95.94 71 ASP A O 1
ATOM 506 N N . ARG A 1 72 ? -20.455 1.440 13.530 1.00 93.38 72 ARG A N 1
ATOM 507 C CA . ARG A 1 72 ? -19.940 2.482 12.642 1.00 93.38 72 ARG A CA 1
ATOM 508 C C . ARG A 1 72 ? -18.494 2.229 12.234 1.00 93.38 72 ARG A C 1
ATOM 510 O O . ARG A 1 72 ? -18.158 2.457 11.071 1.00 93.38 72 ARG A O 1
ATOM 517 N N . ALA A 1 73 ? -17.644 1.727 13.129 1.00 95.12 73 ALA A N 1
ATOM 518 C CA . ALA A 1 73 ? -16.271 1.350 12.787 1.00 95.12 73 ALA A CA 1
ATOM 519 C C . ALA A 1 73 ? -16.229 0.236 11.719 1.00 95.12 73 ALA A C 1
ATOM 521 O O . ALA A 1 73 ? -15.482 0.341 10.741 1.00 95.12 73 ALA A O 1
ATOM 522 N N . ILE A 1 74 ? -17.085 -0.785 11.844 1.00 95.50 74 ILE A N 1
ATOM 523 C CA . ILE A 1 74 ? -17.223 -1.866 10.855 1.00 95.50 74 ILE A CA 1
ATOM 524 C C . ILE A 1 74 ? -17.755 -1.323 9.524 1.00 95.50 74 ILE A C 1
ATOM 526 O O . ILE A 1 74 ? -17.240 -1.682 8.462 1.00 95.50 74 ILE A O 1
ATOM 530 N N . ALA A 1 75 ? -18.758 -0.443 9.556 1.00 96.31 75 ALA A N 1
ATOM 531 C CA . ALA A 1 75 ? -19.312 0.171 8.352 1.00 96.31 75 ALA A CA 1
ATOM 532 C C . ALA A 1 75 ? -18.264 1.006 7.596 1.00 96.31 75 ALA A C 1
ATOM 534 O O . ALA A 1 75 ? -18.136 0.873 6.377 1.00 96.31 75 ALA A O 1
ATOM 535 N N . ILE A 1 76 ? -17.468 1.811 8.312 1.00 95.25 76 ILE A N 1
ATOM 536 C CA . ILE A 1 76 ? -16.362 2.587 7.731 1.00 95.25 76 ILE A CA 1
ATOM 537 C C . ILE A 1 76 ? -15.328 1.650 7.100 1.00 95.25 76 ILE A C 1
ATOM 539 O O . ILE A 1 76 ? -14.911 1.893 5.969 1.00 95.25 76 ILE A O 1
ATOM 543 N N . SER A 1 77 ? -14.958 0.562 7.785 1.00 93.94 77 SER A N 1
ATOM 544 C CA . SER A 1 77 ? -14.013 -0.430 7.261 1.00 93.94 77 SER A CA 1
ATOM 545 C C . SER A 1 77 ? -14.516 -1.067 5.958 1.00 93.94 77 SER A C 1
ATOM 547 O O . SER A 1 77 ? -13.819 -1.038 4.943 1.00 93.94 77 SER A O 1
ATOM 549 N N . LYS A 1 78 ? -15.774 -1.527 5.918 1.00 95.44 78 LYS A N 1
ATOM 550 C CA . LYS A 1 78 ? -16.388 -2.075 4.694 1.00 95.44 78 LYS A CA 1
ATOM 551 C C . LYS A 1 78 ? -16.399 -1.057 3.554 1.00 95.44 78 LYS A C 1
ATOM 553 O O . LYS A 1 78 ? -15.995 -1.379 2.442 1.00 95.44 78 LYS A O 1
ATOM 558 N N . MET A 1 79 ? -16.819 0.178 3.829 1.00 95.50 79 MET A N 1
ATOM 559 C CA . MET A 1 79 ? -16.854 1.246 2.827 1.00 95.50 79 MET A CA 1
ATOM 560 C C . MET A 1 79 ? -15.454 1.572 2.291 1.00 95.50 79 MET A C 1
ATOM 562 O O . MET A 1 79 ? -15.286 1.759 1.088 1.00 95.50 79 MET A O 1
ATOM 566 N N . SER A 1 80 ? -14.445 1.591 3.165 1.00 94.44 80 SER A N 1
ATOM 567 C CA . SER A 1 80 ? -13.055 1.819 2.770 1.00 94.44 80 SER A CA 1
ATOM 568 C C . SER A 1 80 ? -12.510 0.710 1.874 1.00 94.44 80 SER A C 1
ATOM 570 O O . SER A 1 80 ? -11.781 1.006 0.933 1.00 94.44 80 SER A O 1
ATOM 572 N N . LEU A 1 81 ? -12.923 -0.544 2.097 1.00 94.00 81 LEU A N 1
ATOM 573 C CA . LEU A 1 81 ?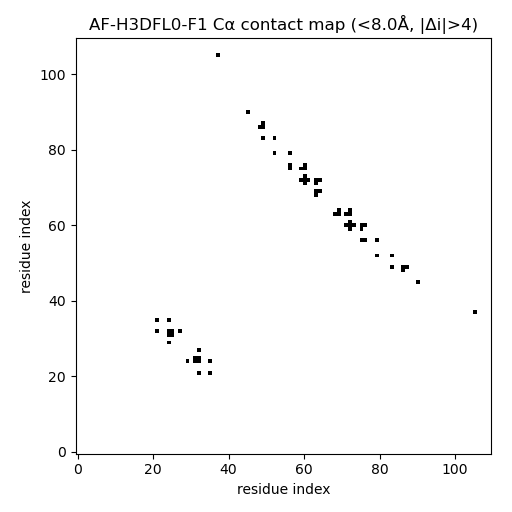 -12.537 -1.676 1.260 1.00 94.00 81 LEU A CA 1
ATOM 574 C C . LEU A 1 81 ? -13.104 -1.526 -0.158 1.00 94.00 81 LEU A C 1
ATOM 576 O O . LEU A 1 81 ? -12.361 -1.644 -1.130 1.00 94.00 81 LEU A O 1
ATOM 580 N N . TYR A 1 82 ? -14.395 -1.198 -0.286 1.00 95.38 82 TYR A N 1
ATOM 581 C CA . TYR A 1 82 ? -15.006 -0.932 -1.592 1.00 95.38 82 TYR A CA 1
ATOM 582 C C . TYR A 1 82 ? -14.328 0.238 -2.305 1.00 95.38 82 TYR A C 1
ATOM 584 O O . TYR A 1 82 ? -14.023 0.144 -3.495 1.00 95.38 82 TYR A O 1
ATOM 592 N N . LEU A 1 83 ? -14.043 1.322 -1.579 1.00 94.38 83 LEU A N 1
ATOM 593 C CA . LEU A 1 83 ? -13.349 2.478 -2.138 1.00 94.38 83 LEU A CA 1
ATOM 594 C C . LEU A 1 83 ? -11.939 2.105 -2.614 1.00 94.38 83 LEU A C 1
ATOM 596 O O . LEU A 1 83 ? -11.565 2.465 -3.726 1.00 94.38 83 LEU A O 1
ATOM 600 N N . ALA A 1 84 ? -11.188 1.345 -1.815 1.00 92.62 84 ALA A N 1
ATOM 601 C CA . ALA A 1 84 ? -9.842 0.898 -2.153 1.00 92.62 84 ALA A CA 1
ATOM 602 C C . ALA A 1 84 ? -9.826 0.023 -3.413 1.00 92.62 84 ALA A C 1
ATOM 604 O O . ALA A 1 84 ? -9.003 0.252 -4.295 1.00 92.62 84 ALA A O 1
ATOM 605 N N . VAL A 1 85 ? -10.765 -0.922 -3.544 1.00 94.06 85 VAL A N 1
ATOM 606 C CA . VAL A 1 85 ? -10.901 -1.752 -4.754 1.00 94.06 85 VAL A CA 1
ATOM 607 C C . VAL A 1 85 ? -11.231 -0.888 -5.970 1.00 94.06 85 VAL A C 1
ATOM 609 O O . VAL A 1 85 ? -10.582 -1.007 -7.005 1.00 94.06 85 VAL A O 1
ATOM 612 N N . THR A 1 86 ? -12.203 0.017 -5.841 1.00 94.44 86 THR A N 1
ATOM 613 C CA . THR A 1 86 ? -12.642 0.875 -6.952 1.00 94.44 86 THR A CA 1
ATOM 614 C C . THR A 1 86 ? -11.505 1.776 -7.435 1.00 94.44 86 THR A C 1
ATOM 616 O O . THR A 1 86 ? -11.226 1.854 -8.629 1.00 94.44 86 THR A O 1
ATOM 619 N N . VAL A 1 87 ? -10.797 2.416 -6.503 1.00 92.88 87 VAL A N 1
ATOM 620 C CA . VAL A 1 87 ? -9.642 3.265 -6.811 1.00 92.88 87 VAL A CA 1
ATOM 621 C C . VAL A 1 87 ? -8.487 2.441 -7.369 1.00 92.88 87 VAL A C 1
ATOM 623 O O . VAL A 1 87 ? -7.862 2.870 -8.331 1.00 92.88 87 VAL A O 1
ATOM 626 N N . GLY A 1 88 ? -8.236 1.243 -6.836 1.00 92.12 88 GLY A N 1
ATOM 627 C CA . GLY A 1 88 ? -7.224 0.327 -7.358 1.00 92.12 88 GLY A CA 1
ATOM 628 C C . GLY A 1 88 ? -7.473 -0.041 -8.821 1.00 92.12 88 GLY A C 1
ATOM 629 O O . GLY A 1 88 ? -6.560 0.044 -9.637 1.00 92.12 88 GLY A O 1
ATOM 630 N N . VAL A 1 89 ? -8.718 -0.362 -9.186 1.00 93.56 89 VAL A N 1
ATOM 631 C CA . VAL A 1 89 ? -9.094 -0.633 -10.583 1.00 93.56 89 VAL A CA 1
ATOM 632 C C . VAL A 1 89 ? -8.892 0.603 -11.461 1.00 93.56 89 VAL A C 1
ATOM 634 O O . VAL A 1 89 ? -8.325 0.486 -12.547 1.00 93.56 89 VAL A O 1
ATOM 637 N N . LEU A 1 90 ? -9.300 1.790 -11.001 1.00 91.62 90 LEU A N 1
ATOM 638 C CA . LEU A 1 90 ? -9.105 3.042 -11.744 1.00 91.62 90 LEU A CA 1
ATOM 639 C C . LEU A 1 90 ? -7.623 3.345 -11.982 1.00 91.62 90 LEU A C 1
ATOM 641 O O . LEU A 1 90 ? -7.230 3.705 -13.090 1.00 91.62 90 LEU A O 1
ATOM 645 N N . VAL A 1 91 ? -6.800 3.159 -10.956 1.00 90.44 91 VAL A N 1
ATOM 646 C CA . VAL A 1 91 ? -5.349 3.331 -11.001 1.00 90.44 91 VAL A CA 1
ATOM 647 C C . VAL A 1 91 ? -4.702 2.350 -11.980 1.00 90.44 91 VAL A C 1
ATOM 649 O O . VAL A 1 91 ? -3.953 2.761 -12.859 1.00 90.44 91 VAL A O 1
ATOM 652 N N . VAL A 1 92 ? -5.023 1.058 -11.890 1.00 89.69 92 VAL A N 1
ATOM 653 C CA . VAL A 1 92 ? -4.477 0.050 -12.814 1.00 89.69 92 VAL A CA 1
ATOM 654 C C . VAL A 1 92 ? -4.893 0.364 -14.249 1.00 89.69 92 VAL A C 1
ATOM 656 O O . VAL A 1 92 ? -4.065 0.334 -15.154 1.00 89.69 92 VAL A O 1
ATOM 659 N N . THR A 1 93 ? -6.156 0.735 -14.463 1.00 89.94 93 THR A N 1
ATOM 660 C CA . THR A 1 93 ? -6.674 1.082 -15.794 1.00 89.94 93 THR A CA 1
ATOM 661 C C . THR A 1 93 ? -5.983 2.320 -16.367 1.00 89.94 93 THR A C 1
ATOM 663 O O . THR A 1 93 ? -5.629 2.341 -17.547 1.00 89.94 93 THR A O 1
ATOM 666 N N . SER A 1 94 ? -5.743 3.343 -15.544 1.00 86.75 94 SER A N 1
ATOM 667 C CA . SER A 1 94 ? -5.033 4.556 -15.968 1.00 86.75 94 SER A CA 1
ATOM 668 C C . SER A 1 94 ? -3.563 4.272 -16.276 1.00 86.75 94 SER A C 1
ATOM 670 O O . SER A 1 94 ? -3.097 4.653 -17.346 1.00 86.75 94 SER A O 1
ATOM 672 N N . VAL A 1 95 ? -2.857 3.505 -15.441 1.00 85.44 95 VAL A N 1
ATOM 673 C CA . VAL A 1 95 ? -1.473 3.083 -15.725 1.00 85.44 95 VAL A CA 1
ATOM 674 C C . VAL A 1 95 ? -1.392 2.256 -17.012 1.00 85.44 95 VAL A C 1
ATOM 676 O O . VAL A 1 95 ? -0.525 2.507 -17.846 1.00 85.44 95 VAL A O 1
ATOM 679 N N . LEU A 1 96 ? -2.317 1.315 -17.232 1.00 86.25 96 LEU A N 1
ATOM 680 C CA . LEU A 1 96 ? -2.371 0.525 -18.467 1.00 86.25 96 LEU A CA 1
ATOM 681 C C . LEU A 1 96 ? -2.646 1.387 -19.706 1.00 86.25 96 LEU A C 1
ATOM 683 O O . LEU A 1 96 ? -2.087 1.113 -20.765 1.00 86.25 96 LEU A O 1
ATOM 687 N N . SER A 1 97 ? -3.454 2.441 -19.570 1.00 84.00 97 SER A N 1
ATOM 688 C CA . SER A 1 97 ? -3.758 3.371 -20.665 1.00 84.00 97 SER A CA 1
ATOM 689 C C . SER A 1 97 ? -2.549 4.229 -21.050 1.00 84.00 97 SER A C 1
ATOM 691 O O . SER A 1 97 ? -2.355 4.525 -22.225 1.00 84.00 97 SER A O 1
ATOM 693 N N . VAL A 1 98 ? -1.715 4.604 -20.074 1.00 79.19 98 VAL A N 1
ATOM 694 C CA . VAL A 1 98 ? -0.514 5.434 -20.284 1.00 79.19 98 VAL A CA 1
ATOM 695 C C . VAL A 1 98 ? 0.736 4.574 -20.537 1.00 79.19 98 VAL A C 1
ATOM 697 O O . VAL A 1 98 ? 1.787 5.099 -20.895 1.00 79.19 98 VAL A O 1
ATOM 700 N N . LYS A 1 99 ? 0.639 3.238 -20.446 1.00 72.81 99 LYS A N 1
ATOM 701 C CA . LYS A 1 99 ? 1.744 2.292 -20.698 1.00 72.81 99 LYS A CA 1
ATOM 702 C C . LYS A 1 99 ? 2.441 2.527 -22.044 1.00 72.81 99 LYS A C 1
ATOM 704 O O .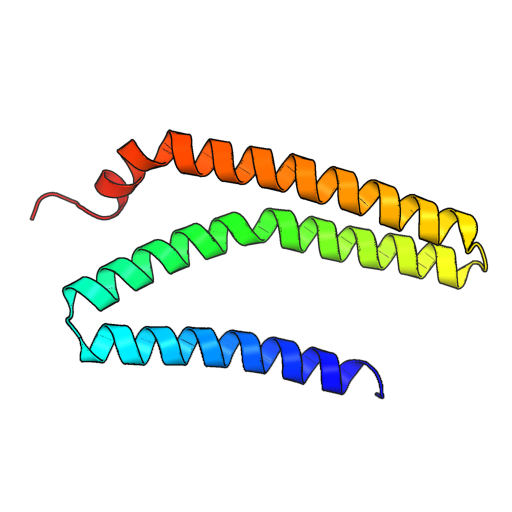 LYS A 1 99 ? 3.655 2.375 -22.127 1.00 72.81 99 LYS A O 1
ATOM 709 N N . SER A 1 100 ? 1.693 2.908 -23.079 1.00 66.50 100 SER A N 1
ATOM 710 C CA . SER A 1 100 ? 2.226 3.217 -24.414 1.00 66.50 100 SER A CA 1
ATOM 711 C C . SER A 1 100 ? 3.035 4.519 -24.473 1.00 66.50 100 SER A C 1
ATOM 713 O O . SER A 1 100 ? 3.910 4.644 -25.321 1.00 66.50 100 SER A O 1
ATOM 715 N N . VAL A 1 101 ? 2.782 5.468 -23.567 1.00 64.12 101 VAL A N 1
ATOM 716 C CA . VAL A 1 101 ? 3.468 6.772 -23.487 1.00 64.12 101 VAL A CA 1
ATOM 717 C C . VAL A 1 101 ? 4.589 6.758 -22.441 1.00 64.12 101 VAL A C 1
ATOM 719 O O . VAL A 1 101 ? 5.559 7.497 -22.564 1.00 64.12 101 VAL A O 1
ATOM 722 N N . LEU A 1 102 ? 4.508 5.879 -21.439 1.00 61.75 102 LEU A N 1
ATOM 723 C CA . LEU A 1 102 ? 5.502 5.761 -20.367 1.00 61.75 102 LEU A CA 1
ATOM 724 C C . LEU A 1 102 ? 6.913 5.431 -20.877 1.00 61.75 102 LEU A C 1
ATOM 726 O O . LEU A 1 102 ? 7.880 5.916 -20.300 1.00 61.75 102 LEU A O 1
ATOM 730 N N . GLY A 1 103 ? 7.037 4.683 -21.980 1.00 58.31 103 GLY A N 1
ATOM 731 C CA . GLY A 1 103 ? 8.329 4.453 -22.638 1.00 58.31 103 GLY A CA 1
ATOM 732 C C . GLY A 1 103 ? 8.980 5.745 -23.148 1.00 58.31 103 GLY A C 1
ATOM 733 O O . GLY A 1 103 ? 10.176 5.930 -22.973 1.00 58.31 103 GLY A O 1
ATOM 734 N N . TYR A 1 104 ? 8.187 6.688 -23.668 1.00 59.97 104 TYR A N 1
ATOM 735 C CA . TYR A 1 104 ? 8.671 7.982 -24.169 1.00 59.97 104 TYR A CA 1
ATOM 736 C C . TYR A 1 104 ? 9.064 8.971 -23.063 1.00 59.97 104 TYR A C 1
ATOM 738 O O . TYR A 1 104 ? 9.772 9.934 -23.329 1.00 59.97 104 TYR A O 1
ATOM 746 N N . MET A 1 105 ? 8.607 8.769 -21.823 1.00 60.66 105 MET A N 1
ATOM 747 C CA . MET A 1 105 ? 9.025 9.605 -20.688 1.00 60.66 105 MET A CA 1
ATOM 748 C C . MET A 1 105 ? 10.414 9.242 -20.148 1.00 60.66 105 MET A C 1
ATOM 750 O O . MET A 1 105 ? 11.044 10.087 -19.517 1.00 60.66 105 MET A O 1
ATOM 754 N N . PHE A 1 106 ? 10.865 8.000 -20.351 1.00 57.62 106 PHE A N 1
ATOM 755 C CA . PHE A 1 106 ? 12.161 7.50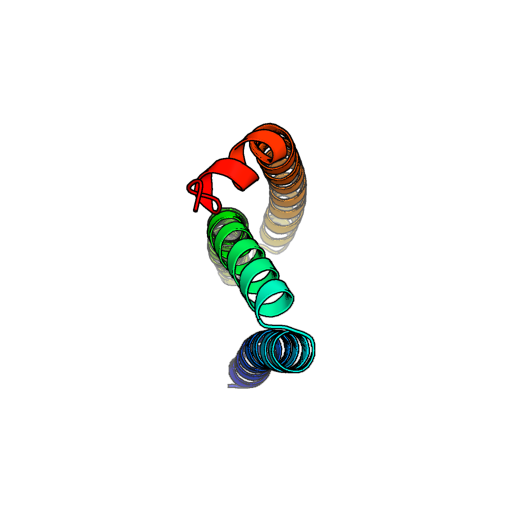5 -19.867 1.00 57.62 106 PHE A CA 1
ATOM 756 C C . PHE A 1 106 ? 13.178 7.265 -20.993 1.00 57.62 106 PHE A C 1
ATOM 758 O O . PHE A 1 106 ? 14.373 7.244 -20.718 1.00 57.62 106 PHE A O 1
ATOM 765 N N . THR A 1 107 ? 12.725 7.146 -22.244 1.00 53.38 107 THR A N 1
ATOM 766 C CA . THR A 1 107 ? 13.562 7.217 -23.447 1.00 53.38 107 THR A CA 1
ATOM 767 C C . THR A 1 107 ? 13.355 8.578 -24.106 1.00 53.38 107 THR A C 1
ATOM 769 O O . THR A 1 107 ? 12.372 8.795 -24.813 1.00 53.38 107 THR A O 1
ATOM 772 N N . SER A 1 108 ? 14.302 9.488 -23.884 1.00 49.88 108 SER A N 1
ATOM 773 C CA . SER A 1 108 ? 14.707 10.404 -24.951 1.00 49.88 108 SER A CA 1
ATOM 774 C C . SER A 1 108 ? 15.566 9.579 -25.908 1.00 49.88 108 SER A C 1
ATOM 776 O O . SER A 1 108 ? 16.386 8.802 -25.433 1.00 49.88 108 SER A O 1
ATOM 778 N N . ASP A 1 109 ? 15.339 9.689 -27.214 1.00 48.34 109 ASP A N 1
ATOM 779 C CA . ASP A 1 109 ? 16.243 9.167 -28.248 1.00 48.34 109 ASP A CA 1
ATOM 780 C C . ASP A 1 109 ? 17.675 9.679 -27.970 1.00 48.34 109 ASP A C 1
ATOM 782 O O . ASP A 1 109 ? 17.971 10.834 -28.275 1.00 48.34 109 ASP A O 1
ATOM 786 N N . GLU A 1 110 ? 18.505 8.861 -27.312 1.00 37.81 110 GLU A N 1
ATOM 787 C CA . GLU A 1 110 ? 19.964 8.726 -27.480 1.00 37.81 110 GLU A CA 1
ATOM 788 C C . GLU A 1 110 ? 20.461 7.416 -26.843 1.00 37.81 110 GLU A C 1
ATOM 790 O O . GLU A 1 110 ? 20.022 7.091 -25.713 1.00 37.81 110 GLU A O 1
#

InterPro domains:
  IPR002528 Multi antimicrobial extrusion protein [PF01554] (6-110)

Foldseek 3D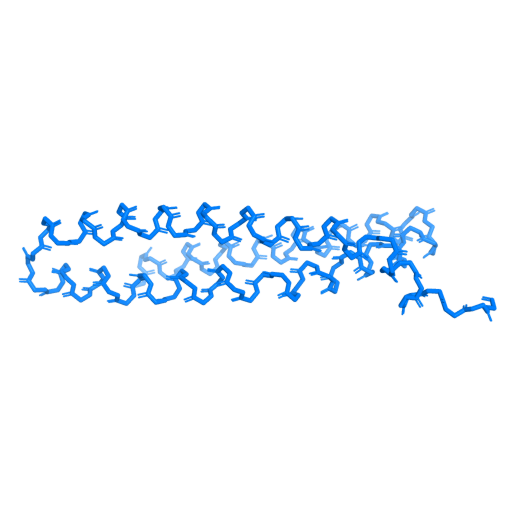i:
DVPPVVVVVVVVVVVVVLVVVLVVLVVPDPVSNLVSVLVVVLVVVLVPVLVVLVVVLCVQLVVCVVVVNVVSSVVSVVVSVVVSVVSVVVSVVVCVVCVVVSVVVSDDDD